Protein AF-A0A9J9H7X0-F1 (afdb_monomer)

Sequence (139 aa):
MIARSILAITALIAVAPLAAQSSPAQTDPAHQAADAREVPETRALNDKVGSAIAQTQTNNAVAQAQNEENQAQYEADKAAYAAALRQHNREVLENDATFIRQREAYAMAMRDWRAQVAMCKRGYQSACKLPTPDPMNYM

pLDDT: mean 85.56, std 18.47, range [39.38, 97.81]

Solvent-accessible surface area (backbone atoms only — not comparable to full-atom values): 8122 Å² total; per-residue (Å²): 142,82,80,87,78,86,82,77,80,76,77,78,75,76,78,72,76,92,78,80,82,77,70,79,81,64,80,50,73,68,48,49,58,46,47,72,55,50,48,61,53,53,49,54,52,51,53,52,51,53,52,50,51,56,50,51,53,53,52,50,54,52,52,50,53,53,51,54,52,51,51,54,50,51,54,51,50,52,53,51,50,55,51,50,52,57,49,52,54,49,55,51,51,55,48,51,54,48,51,51,42,52,52,51,9,42,52,50,21,53,51,53,39,53,51,32,52,53,40,27,74,73,65,38,63,71,43,62,68,52,78,79,57,57,32,79,81,56,99

Mean predicted aligned error: 14.71 Å

Radius of gyration: 44.21 Å; Cα contacts (8 Å, |Δi|>4): 39; chains: 1; bounding box: 80×47×116 Å

Foldseek 3Di:
DDDDDDPDPPPPPPPDPPPPPPDPQDPDPVSVVVCVPVVVVVVVVVVVVVVVVVVVVVVVVVVVVVVVVVVVVVVVVVVVVVVVVVVVVVVVVVVVVVVVQLVVLVVVLVVVQVVLVVVVVVVPVVSVPDDRRDSVVRD

Structure (mmCIF, N/CA/C/O backbone):
data_AF-A0A9J9H7X0-F1
#
_entry.id   AF-A0A9J9H7X0-F1
#
loop_
_atom_site.group_PDB
_atom_site.id
_atom_site.type_symbol
_atom_site.label_atom_id
_atom_site.label_alt_id
_atom_site.label_comp_id
_atom_site.label_asym_id
_atom_site.label_entity_id
_atom_site.label_seq_id
_atom_site.pdbx_PDB_ins_code
_atom_site.Cartn_x
_atom_site.Cartn_y
_atom_site.Cartn_z
_atom_site.occupancy
_atom_site.B_iso_or_equiv
_atom_site.auth_seq_id
_atom_site.auth_comp_id
_atom_site.auth_asym_id
_atom_site.auth_atom_id
_atom_site.pdbx_PDB_model_num
ATOM 1 N N . MET A 1 1 ? -21.400 -34.404 -2.336 1.00 42.84 1 MET A N 1
ATOM 2 C CA . MET A 1 1 ? -22.561 -34.242 -1.436 1.00 42.84 1 MET A CA 1
ATOM 3 C C . MET A 1 1 ? -22.395 -35.212 -0.281 1.00 42.84 1 MET A C 1
ATOM 5 O O . MET A 1 1 ? -22.673 -36.389 -0.450 1.00 42.84 1 MET A O 1
ATOM 9 N N . ILE A 1 2 ? -21.866 -34.744 0.848 1.00 44.66 2 ILE A N 1
ATOM 10 C CA . ILE A 1 2 ? -21.832 -35.505 2.101 1.00 44.66 2 ILE A CA 1
ATOM 11 C C . ILE A 1 2 ? -22.486 -34.613 3.147 1.00 44.66 2 ILE A C 1
ATOM 13 O O . ILE A 1 2 ? -22.158 -33.438 3.288 1.00 44.66 2 ILE A O 1
ATOM 17 N N . ALA A 1 3 ? -23.517 -35.182 3.748 1.00 39.38 3 ALA A N 1
ATOM 18 C CA . ALA A 1 3 ? -24.465 -34.553 4.633 1.00 39.38 3 ALA A CA 1
ATOM 19 C C . ALA A 1 3 ? -23.901 -34.407 6.053 1.00 39.38 3 ALA A C 1
ATOM 21 O O . ALA A 1 3 ? -23.153 -35.269 6.495 1.00 39.38 3 ALA A O 1
ATOM 22 N N . ARG A 1 4 ? -24.384 -33.360 6.741 1.00 44.59 4 ARG A N 1
ATOM 23 C CA . ARG A 1 4 ? -24.815 -33.327 8.155 1.00 44.59 4 ARG A CA 1
ATOM 24 C C . ARG A 1 4 ? -23.776 -33.840 9.171 1.00 44.59 4 ARG A C 1
ATOM 26 O O . ARG A 1 4 ? -23.452 -35.015 9.229 1.00 44.59 4 ARG A O 1
ATOM 33 N N . SER A 1 5 ? -23.365 -33.037 10.144 1.00 42.25 5 SER A N 1
ATOM 34 C CA . SER A 1 5 ? -24.238 -32.792 11.296 1.00 42.25 5 SER A CA 1
ATOM 35 C C . SER A 1 5 ? -23.725 -31.618 12.126 1.00 42.25 5 SER A C 1
ATOM 37 O O . SER A 1 5 ? -22.585 -31.608 12.580 1.00 42.25 5 SER A O 1
ATOM 39 N N . ILE A 1 6 ? -24.608 -30.645 12.328 1.00 47.91 6 ILE A N 1
ATOM 40 C CA . ILE A 1 6 ? -24.479 -29.571 13.308 1.00 47.91 6 ILE A CA 1
ATOM 41 C C . ILE A 1 6 ? -24.701 -30.213 14.681 1.00 47.91 6 ILE A C 1
ATOM 43 O O . ILE A 1 6 ? -25.817 -30.625 14.993 1.00 47.91 6 ILE A O 1
ATOM 47 N N . LEU A 1 7 ? -23.649 -30.331 15.489 1.00 41.00 7 LEU A N 1
ATOM 48 C CA . LEU A 1 7 ? -23.779 -30.625 16.915 1.00 41.00 7 LEU A CA 1
ATOM 49 C C . LEU A 1 7 ? -24.120 -29.315 17.629 1.00 41.00 7 LEU A C 1
ATOM 51 O O . LEU A 1 7 ? -23.248 -28.561 18.053 1.00 41.00 7 LEU A O 1
ATOM 55 N N . ALA A 1 8 ? -25.418 -29.037 17.713 1.00 42.91 8 ALA A N 1
ATOM 56 C CA . ALA A 1 8 ? -25.959 -28.050 18.629 1.00 42.91 8 ALA A CA 1
ATOM 57 C C . ALA A 1 8 ? -25.811 -28.598 20.054 1.00 42.91 8 ALA A C 1
ATOM 59 O O . ALA A 1 8 ? -26.567 -29.469 20.479 1.00 42.91 8 ALA A O 1
ATOM 60 N N . ILE A 1 9 ? -24.814 -28.108 20.791 1.00 48.94 9 ILE A N 1
ATOM 61 C CA . ILE A 1 9 ? -24.734 -28.314 22.237 1.00 48.94 9 ILE A CA 1
ATOM 62 C C . ILE A 1 9 ? -25.730 -27.336 22.862 1.00 48.94 9 ILE A C 1
ATOM 64 O O . ILE A 1 9 ? -25.395 -26.211 23.224 1.00 48.94 9 ILE A O 1
ATOM 68 N N . THR A 1 10 ? -26.993 -27.751 22.945 1.00 45.12 10 THR A N 1
ATOM 69 C CA . THR A 1 10 ? -27.975 -27.144 23.844 1.00 45.12 10 THR A CA 1
ATOM 70 C C . THR A 1 10 ? -27.541 -27.443 25.273 1.00 45.12 10 THR A C 1
ATOM 72 O O . THR A 1 10 ? -27.880 -28.485 25.834 1.00 45.12 10 THR A O 1
ATOM 75 N N . ALA A 1 11 ? -26.755 -26.540 25.856 1.00 48.06 11 ALA A N 1
ATOM 76 C CA . ALA A 1 11 ? -26.571 -26.491 27.294 1.00 48.06 11 ALA A CA 1
ATOM 77 C C . ALA A 1 11 ? -27.927 -26.139 27.920 1.00 48.06 11 ALA A C 1
ATOM 79 O O . ALA A 1 11 ? -28.336 -24.980 27.959 1.00 48.06 11 ALA A O 1
ATOM 80 N N . LEU A 1 12 ? -28.647 -27.172 28.364 1.00 42.62 12 LEU A N 1
ATOM 81 C CA . LEU A 1 12 ? -29.724 -27.055 29.336 1.00 42.62 12 LEU A CA 1
ATOM 82 C C . LEU A 1 12 ? -29.125 -26.440 30.603 1.00 42.62 12 LEU A C 1
ATOM 84 O O . LEU A 1 12 ? -28.613 -27.142 31.472 1.00 42.62 12 LEU A O 1
ATOM 88 N N . ILE A 1 13 ? -29.167 -25.114 30.698 1.00 47.47 13 ILE A N 1
ATOM 89 C CA . ILE A 1 13 ? -29.059 -24.441 31.984 1.00 47.47 13 ILE A CA 1
ATOM 90 C C . ILE A 1 13 ? -30.341 -24.818 32.713 1.00 47.47 13 ILE A C 1
ATOM 92 O O . ILE A 1 13 ? -31.421 -24.307 32.418 1.00 47.47 13 ILE A O 1
ATOM 96 N N . ALA A 1 14 ? -30.222 -25.801 33.601 1.00 44.09 14 ALA A N 1
ATOM 97 C CA . ALA A 1 14 ? -31.251 -26.135 34.559 1.00 44.09 14 ALA A CA 1
ATOM 98 C C . ALA A 1 14 ? -31.618 -24.848 35.305 1.00 44.09 14 ALA A C 1
ATOM 100 O O . ALA A 1 14 ? -30.834 -24.325 36.097 1.00 44.09 14 ALA A O 1
ATOM 101 N N . VAL A 1 15 ? -32.803 -24.319 35.012 1.00 51.00 15 VAL A N 1
ATOM 102 C CA . VAL A 1 15 ? -33.447 -23.303 35.834 1.00 51.00 15 VAL A CA 1
ATOM 103 C C . VAL A 1 15 ? -33.744 -23.997 37.157 1.00 51.00 15 VAL A C 1
ATOM 105 O O . VAL A 1 15 ? -34.729 -24.724 37.281 1.00 51.00 15 VAL A O 1
ATOM 108 N N . ALA A 1 16 ? -32.835 -23.863 38.121 1.00 48.78 16 ALA A N 1
ATOM 109 C CA . ALA A 1 16 ? -33.100 -24.296 39.479 1.00 48.78 16 ALA A CA 1
ATOM 110 C C . ALA A 1 16 ? -34.363 -23.557 39.953 1.00 48.78 16 ALA A C 1
ATOM 112 O O . ALA A 1 16 ? -34.450 -22.336 39.781 1.00 48.78 16 ALA A O 1
ATOM 113 N N . PRO A 1 17 ? -35.367 -24.267 40.493 1.00 45.03 17 PRO A N 1
ATOM 114 C CA . PRO A 1 17 ? -36.590 -23.627 40.925 1.00 45.03 17 PRO A CA 1
ATOM 115 C C . PRO A 1 17 ? -36.245 -22.666 42.061 1.00 45.03 17 PRO A C 1
ATOM 117 O O . PRO A 1 17 ? -35.693 -23.059 43.088 1.00 45.03 17 PRO A O 1
ATOM 120 N N . LEU A 1 18 ? -36.613 -21.402 41.870 1.00 47.78 18 LEU A N 1
ATOM 121 C CA . LEU A 1 18 ? -36.582 -20.308 42.844 1.00 47.78 18 LEU A CA 1
ATOM 122 C C . LEU A 1 18 ? -37.569 -20.544 44.018 1.00 47.78 18 LEU A C 1
ATOM 124 O O . LEU A 1 18 ? -38.173 -19.613 44.534 1.00 47.78 18 LEU A O 1
ATOM 128 N N . ALA A 1 19 ? -37.789 -21.798 44.420 1.00 45.72 19 ALA A N 1
ATOM 129 C CA . ALA A 1 19 ? -38.858 -22.228 45.321 1.00 45.72 19 ALA A CA 1
ATOM 130 C C . ALA A 1 19 ? -38.354 -22.638 46.718 1.00 45.72 19 ALA A C 1
ATOM 132 O O . ALA A 1 19 ? -39.021 -23.404 47.404 1.00 45.72 19 ALA A O 1
ATOM 133 N N . ALA A 1 20 ? -37.188 -22.146 47.153 1.00 42.41 20 ALA A N 1
ATOM 134 C CA . ALA A 1 20 ? -36.600 -22.504 48.452 1.00 42.41 20 ALA A CA 1
ATOM 135 C C . ALA A 1 20 ? -36.437 -21.333 49.443 1.00 42.41 20 ALA A C 1
ATOM 137 O O . ALA A 1 20 ? -35.876 -21.532 50.513 1.00 42.41 20 ALA A O 1
ATOM 138 N N . GLN A 1 21 ? -36.930 -20.127 49.138 1.00 48.00 21 GLN A N 1
ATOM 139 C CA . GLN A 1 21 ? -36.843 -18.968 50.051 1.00 48.00 21 GLN A CA 1
ATOM 140 C C . GLN A 1 21 ? -38.213 -18.451 50.514 1.00 48.00 21 GLN A C 1
ATOM 142 O O . GLN A 1 21 ? -38.401 -17.259 50.716 1.00 48.00 21 GLN A O 1
ATOM 147 N N . SER A 1 22 ? -39.194 -19.339 50.676 1.00 46.56 22 SER A N 1
ATOM 148 C CA . SER A 1 22 ? -40.460 -18.998 51.344 1.00 46.56 22 SER A CA 1
ATOM 149 C C . SER A 1 22 ? -40.622 -19.807 52.627 1.00 46.56 22 SER A C 1
ATOM 151 O O . SER A 1 22 ? -41.596 -20.526 52.824 1.00 46.56 22 SER A O 1
ATOM 153 N N . SER A 1 23 ? -39.640 -19.697 53.523 1.00 58.88 23 SER A N 1
ATOM 154 C CA . SER A 1 23 ? -39.906 -19.990 54.931 1.00 58.88 23 SER A CA 1
ATOM 155 C C . SER A 1 23 ? -40.925 -18.961 55.439 1.00 58.88 23 SER A C 1
ATOM 157 O O . SER A 1 23 ? -40.813 -17.786 55.076 1.00 58.88 23 SER A O 1
ATOM 159 N N . PRO A 1 24 ? -41.936 -19.355 56.234 1.00 62.59 24 PRO A N 1
ATOM 160 C CA . PRO A 1 24 ? -42.833 -18.386 56.851 1.00 62.59 24 PRO A CA 1
ATOM 161 C C . PRO A 1 24 ? -41.990 -17.393 57.658 1.00 62.59 24 PRO A C 1
ATOM 163 O O . PRO A 1 24 ? -41.129 -17.814 58.429 1.00 62.59 24 PRO A O 1
ATOM 166 N N . ALA A 1 25 ? -42.206 -16.093 57.438 1.00 65.69 25 ALA A N 1
ATOM 167 C CA . ALA A 1 25 ? -41.471 -15.045 58.136 1.00 65.69 25 ALA A CA 1
ATOM 168 C C . ALA A 1 25 ? -41.569 -15.286 59.650 1.00 65.69 25 ALA A C 1
ATOM 170 O O . ALA A 1 25 ? -42.671 -15.329 60.202 1.00 65.69 25 ALA A O 1
ATOM 171 N N . GLN A 1 26 ? -40.431 -15.496 60.310 1.00 70.56 26 GLN A N 1
ATOM 172 C CA . GLN A 1 26 ? -40.386 -15.641 61.760 1.00 70.56 26 GLN A CA 1
ATOM 173 C C . GLN A 1 26 ? -40.696 -14.283 62.385 1.00 70.56 26 GLN A C 1
ATOM 175 O O . GLN A 1 26 ? -39.968 -13.314 62.209 1.00 70.56 26 GLN A O 1
ATOM 180 N N . THR A 1 27 ? -41.828 -14.198 63.082 1.00 76.50 27 THR A N 1
ATOM 181 C CA . THR A 1 27 ? -42.335 -12.937 63.639 1.00 76.50 27 THR A CA 1
ATOM 182 C C . THR A 1 27 ? -41.943 -12.724 65.096 1.00 76.50 27 THR A C 1
ATOM 184 O O . THR A 1 27 ? -42.531 -11.867 65.756 1.00 76.50 27 THR A O 1
ATOM 187 N N . ASP A 1 28 ? -41.019 -13.515 65.646 1.00 87.31 28 ASP A N 1
ATOM 188 C CA . ASP A 1 28 ? -40.542 -13.258 66.999 1.00 87.31 28 ASP A CA 1
ATOM 189 C C . ASP A 1 28 ? -39.708 -11.961 67.050 1.00 87.31 28 ASP A C 1
ATOM 191 O O . ASP A 1 2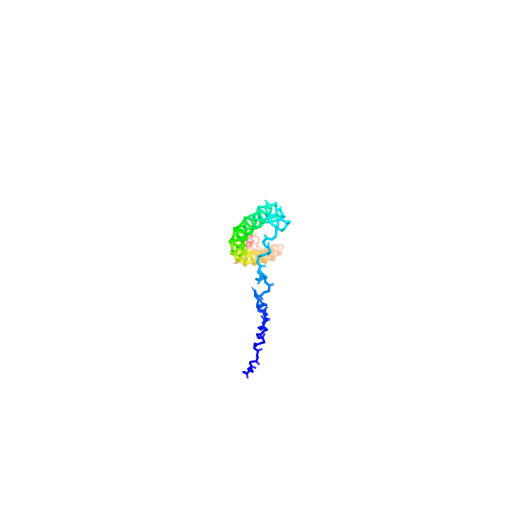8 ? -39.142 -11.531 66.038 1.00 87.31 28 ASP A O 1
ATOM 195 N N . PRO A 1 29 ? -39.626 -11.309 68.224 1.00 84.94 29 PRO A N 1
ATOM 196 C CA . PRO A 1 29 ? -38.988 -10.002 68.350 1.00 84.94 29 PRO A CA 1
ATOM 197 C C . PRO A 1 29 ? -37.514 -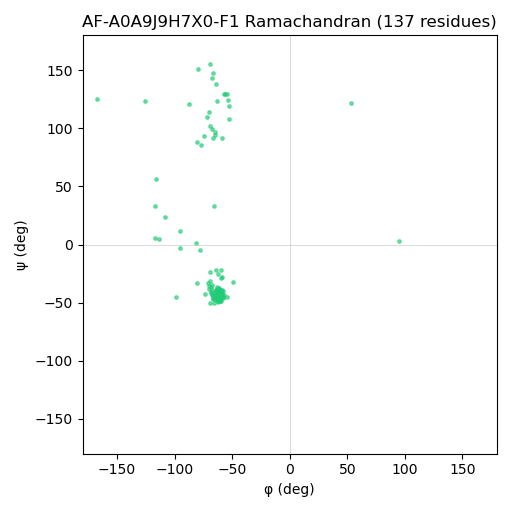9.976 67.929 1.00 84.94 29 PRO A C 1
ATOM 199 O O . PRO A 1 29 ? -37.025 -8.927 67.515 1.00 84.94 29 PRO A O 1
ATOM 202 N N . ALA A 1 30 ? -36.799 -11.103 68.034 1.00 85.25 30 ALA A N 1
ATOM 203 C CA . ALA A 1 30 ? -35.396 -11.171 67.645 1.00 85.25 30 ALA A CA 1
ATOM 204 C C . ALA A 1 30 ? -35.241 -11.159 66.117 1.00 85.25 30 ALA A C 1
ATOM 206 O O . ALA A 1 30 ? -34.409 -10.410 65.606 1.00 85.25 30 ALA A O 1
ATOM 207 N N . HIS A 1 31 ? -36.082 -11.900 65.390 1.00 86.38 31 HIS A N 1
ATOM 208 C CA . HIS A 1 31 ? -36.080 -11.900 63.922 1.00 86.38 31 HIS A CA 1
ATOM 209 C C . HIS A 1 31 ? -36.560 -10.566 63.347 1.00 86.38 31 HIS A C 1
ATOM 211 O O . HIS A 1 31 ? -35.916 -10.027 62.456 1.00 86.38 31 HIS A O 1
ATOM 217 N N . GLN A 1 32 ? -37.599 -9.948 63.921 1.00 85.75 32 GLN A N 1
ATOM 218 C CA . GLN A 1 32 ? -38.028 -8.610 63.487 1.00 85.75 32 GLN A CA 1
ATOM 219 C C . GLN A 1 32 ? -36.939 -7.544 63.692 1.00 85.75 32 GLN A C 1
ATOM 221 O O . GLN A 1 32 ? -36.787 -6.642 62.867 1.00 85.75 32 GLN A O 1
ATOM 226 N N . ALA A 1 33 ? -36.169 -7.636 64.783 1.00 85.44 33 ALA A N 1
ATOM 227 C CA . ALA A 1 33 ? -3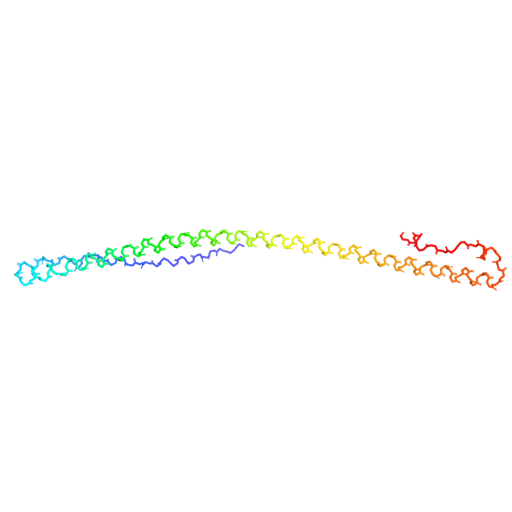5.057 -6.725 65.047 1.00 85.44 33 ALA A CA 1
ATOM 228 C C . ALA A 1 33 ? -33.864 -6.949 64.099 1.00 85.44 33 ALA A C 1
ATOM 230 O O . ALA A 1 33 ? -33.184 -5.980 63.751 1.00 85.44 33 ALA A O 1
ATOM 231 N N . ALA A 1 34 ? -33.620 -8.196 63.683 1.00 86.75 34 ALA A N 1
ATOM 232 C CA . ALA A 1 34 ? -32.629 -8.535 62.665 1.00 86.75 34 ALA A CA 1
ATOM 233 C C . ALA A 1 34 ? -33.072 -8.046 61.275 1.00 86.75 34 ALA A C 1
ATOM 235 O O . ALA A 1 34 ? -32.342 -7.283 60.646 1.00 86.75 34 ALA A O 1
ATOM 236 N N . ASP A 1 35 ? -34.302 -8.350 60.852 1.00 89.00 35 ASP A N 1
ATOM 237 C CA . ASP A 1 35 ? -34.868 -7.916 59.568 1.00 89.00 35 ASP A CA 1
ATOM 238 C C . ASP A 1 35 ? -34.871 -6.388 59.424 1.00 89.00 35 ASP A C 1
ATOM 240 O O . ASP A 1 35 ? -34.536 -5.853 58.365 1.00 89.00 35 ASP A O 1
ATOM 244 N N . ALA A 1 36 ? -35.182 -5.658 60.502 1.00 88.00 36 ALA A N 1
ATOM 245 C CA . ALA A 1 36 ? -35.144 -4.196 60.516 1.00 88.00 36 ALA A CA 1
ATOM 246 C C . ALA A 1 36 ? -33.750 -3.616 60.205 1.00 88.00 36 ALA A C 1
ATOM 248 O O . ALA A 1 36 ? -33.653 -2.460 59.788 1.00 88.00 36 ALA A O 1
ATOM 249 N N . ARG A 1 37 ? -32.679 -4.398 60.400 1.00 90.44 37 ARG A N 1
ATOM 250 C CA . ARG A 1 37 ? -31.296 -4.024 60.069 1.00 90.44 37 ARG A CA 1
ATOM 251 C C . ARG A 1 37 ? -30.837 -4.610 58.735 1.00 90.44 37 ARG A C 1
ATOM 253 O O . ARG A 1 37 ? -30.271 -3.886 57.924 1.00 90.44 37 ARG A O 1
ATOM 260 N N . GLU A 1 38 ? -31.106 -5.887 58.490 1.00 91.69 38 GLU A N 1
ATOM 261 C CA . GLU A 1 38 ? -30.553 -6.633 57.355 1.00 91.69 38 GLU A CA 1
ATOM 262 C C . GLU A 1 38 ? -31.301 -6.379 56.037 1.00 91.69 38 GLU A C 1
ATOM 264 O O . GLU A 1 38 ? -30.682 -6.347 54.969 1.00 91.69 38 GLU A O 1
ATOM 269 N N . VAL A 1 39 ? -32.620 -6.145 56.078 1.00 92.31 39 VAL A N 1
ATOM 270 C CA . VAL A 1 39 ? -33.423 -5.902 54.865 1.00 92.31 39 VAL A CA 1
ATOM 271 C C . VAL A 1 39 ? -33.010 -4.606 54.151 1.00 92.31 39 VAL A C 1
ATOM 273 O O . VAL A 1 39 ? -32.817 -4.650 52.930 1.00 92.31 39 VAL A O 1
ATOM 276 N N . PRO A 1 40 ? -32.829 -3.455 54.837 1.00 94.31 40 PRO A N 1
ATOM 277 C CA . PRO A 1 40 ? -32.320 -2.243 54.197 1.00 94.31 40 PRO A CA 1
ATOM 278 C C . PRO A 1 40 ? -30.930 -2.423 53.574 1.00 94.31 40 PRO A C 1
ATOM 280 O O . PRO A 1 40 ? -30.708 -1.962 52.454 1.00 94.31 40 PRO A O 1
ATOM 283 N N . GLU A 1 41 ? -30.014 -3.117 54.258 1.00 94.06 41 GLU A N 1
ATOM 284 C CA . GLU A 1 41 ? -28.662 -3.378 53.746 1.00 94.06 41 GLU A CA 1
ATOM 285 C C . GLU A 1 41 ? -28.689 -4.280 52.508 1.00 94.06 41 GLU A C 1
ATOM 287 O O . GLU A 1 41 ? -28.071 -3.966 51.488 1.00 94.06 41 GLU A O 1
ATOM 292 N N . THR A 1 42 ? -29.477 -5.355 52.552 1.00 94.56 42 THR A N 1
ATOM 293 C CA . THR A 1 42 ? -29.657 -6.273 51.420 1.00 94.56 42 THR A CA 1
ATOM 294 C C . THR A 1 42 ? -30.277 -5.557 50.223 1.00 94.56 42 THR A C 1
ATOM 296 O O . THR A 1 42 ? -29.844 -5.751 49.086 1.00 94.56 42 THR A O 1
ATOM 299 N N . ARG A 1 43 ? -31.259 -4.677 50.456 1.00 95.31 43 ARG A N 1
ATOM 300 C CA . ARG A 1 43 ? -31.861 -3.859 49.396 1.00 95.31 43 ARG A CA 1
ATOM 301 C C . ARG A 1 43 ? -30.837 -2.916 48.770 1.00 95.31 43 ARG A C 1
ATOM 303 O O . ARG A 1 43 ? -30.715 -2.900 47.551 1.00 95.31 43 ARG A O 1
ATOM 310 N N . ALA A 1 44 ? -30.050 -2.211 49.582 1.00 95.81 44 ALA A N 1
ATOM 311 C CA . ALA A 1 44 ? -29.006 -1.314 49.090 1.00 95.81 44 ALA A CA 1
ATOM 312 C C . ALA A 1 44 ? -27.933 -2.053 48.268 1.00 95.81 44 ALA A C 1
ATOM 314 O O . ALA A 1 44 ? -27.470 -1.546 47.243 1.00 95.81 44 ALA A O 1
ATOM 315 N N . LEU A 1 45 ? -27.551 -3.266 48.682 1.00 96.62 45 LEU A N 1
ATOM 316 C CA . LEU A 1 45 ? -26.634 -4.120 47.924 1.00 96.62 45 LEU A CA 1
ATOM 317 C C . LEU A 1 45 ? -27.239 -4.558 46.585 1.00 96.62 45 LEU A C 1
ATOM 319 O O . LEU A 1 45 ? -26.567 -4.457 45.557 1.00 96.62 45 LEU A O 1
ATOM 323 N N . ASN A 1 46 ? -28.503 -4.986 46.576 1.00 96.88 46 ASN A N 1
ATOM 324 C CA . ASN A 1 46 ? -29.207 -5.373 45.352 1.00 96.88 46 ASN A CA 1
ATOM 325 C C . ASN A 1 46 ? -29.349 -4.198 44.377 1.00 96.88 46 ASN A C 1
ATOM 327 O O . ASN A 1 46 ? -29.093 -4.366 43.185 1.00 96.88 46 ASN A O 1
ATOM 331 N N . ASP A 1 47 ? -29.671 -3.004 44.874 1.00 96.75 47 ASP A N 1
ATOM 332 C CA . ASP A 1 47 ? -29.769 -1.791 44.057 1.00 96.75 47 ASP A CA 1
ATOM 333 C C . ASP A 1 47 ? -28.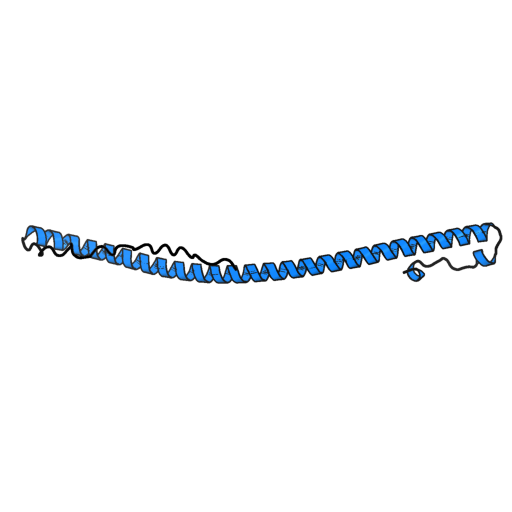406 -1.430 43.442 1.00 96.75 47 ASP A C 1
ATOM 335 O O . ASP A 1 47 ? -28.308 -1.119 42.250 1.00 96.75 47 ASP A O 1
ATOM 339 N N . LYS A 1 48 ? -27.321 -1.551 44.220 1.00 96.75 48 LYS A N 1
ATOM 340 C CA . LYS A 1 48 ? -25.952 -1.330 43.733 1.00 96.75 48 LYS A CA 1
ATOM 341 C C . LYS A 1 48 ? -25.561 -2.332 42.645 1.00 96.75 48 LYS A C 1
ATOM 343 O O . LYS A 1 48 ? -24.984 -1.935 41.633 1.00 96.75 48 LYS A O 1
ATOM 348 N N . VAL A 1 49 ? -25.879 -3.614 42.831 1.00 97.44 49 VAL A N 1
ATOM 349 C CA . VAL A 1 49 ? -25.631 -4.659 41.824 1.00 97.44 49 VAL A CA 1
ATOM 350 C C . VAL A 1 49 ? -26.461 -4.404 40.565 1.00 97.44 49 VAL A C 1
ATOM 352 O O . VAL A 1 49 ? -25.915 -4.454 39.465 1.00 97.44 49 VAL A O 1
ATOM 355 N N . GLY A 1 50 ? -27.743 -4.059 40.706 1.00 97.00 50 GLY A N 1
ATOM 356 C CA . GLY A 1 50 ? -28.615 -3.717 39.581 1.00 97.00 50 GLY A CA 1
ATOM 357 C C . GLY A 1 50 ? -28.074 -2.545 38.760 1.00 97.00 50 GLY A C 1
ATOM 358 O O . GLY A 1 50 ? -27.980 -2.637 37.535 1.00 97.00 50 GLY A O 1
ATOM 359 N N . SER A 1 51 ? -27.623 -1.480 39.430 1.00 95.62 51 SER A N 1
ATOM 360 C CA . SER A 1 51 ? -26.984 -0.335 38.772 1.00 95.62 51 SER A CA 1
ATOM 361 C C . SER A 1 51 ? -25.687 -0.722 38.056 1.00 95.62 51 SER A C 1
ATOM 363 O O . SER A 1 51 ? -25.443 -0.256 36.944 1.00 95.62 51 SER A O 1
ATOM 365 N N . ALA A 1 52 ? -24.855 -1.572 38.665 1.00 96.00 52 ALA A N 1
ATOM 366 C CA . ALA A 1 52 ? -23.615 -2.033 38.046 1.00 96.00 52 ALA A CA 1
ATOM 367 C C . ALA A 1 52 ? -23.888 -2.863 36.7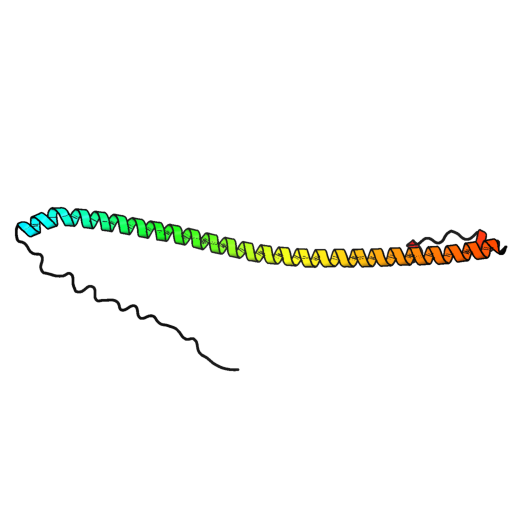82 1.00 96.00 52 ALA A C 1
ATOM 369 O O . ALA A 1 52 ? -23.253 -2.633 35.755 1.00 96.00 52 ALA A O 1
ATOM 370 N N . ILE A 1 53 ? -24.875 -3.765 36.822 1.00 97.19 53 ILE A N 1
ATOM 371 C CA . ILE A 1 53 ? -25.286 -4.566 35.659 1.00 97.19 53 ILE A CA 1
ATOM 372 C C . ILE A 1 53 ? -25.768 -3.658 34.523 1.00 97.19 53 ILE A C 1
ATOM 374 O O . ILE A 1 53 ? -25.318 -3.821 33.389 1.00 97.19 53 ILE A O 1
ATOM 378 N N . ALA A 1 54 ? -26.633 -2.682 34.813 1.00 96.38 54 ALA A N 1
ATOM 379 C CA . ALA A 1 54 ? -27.137 -1.745 33.807 1.00 96.38 54 ALA A CA 1
ATOM 380 C C . ALA A 1 54 ? -26.004 -0.927 33.156 1.00 96.38 54 ALA A C 1
ATOM 382 O O . ALA A 1 54 ? -25.978 -0.728 31.936 1.00 96.38 54 ALA A O 1
ATOM 383 N N . GLN A 1 55 ? -25.021 -0.507 33.956 1.00 95.94 55 GLN A N 1
ATOM 384 C CA . GLN A 1 55 ? -23.854 0.207 33.449 1.00 95.94 55 GLN A CA 1
ATOM 385 C C . GLN A 1 55 ? -22.960 -0.690 32.584 1.00 95.94 55 GLN A C 1
ATOM 387 O O . GLN A 1 55 ? -22.541 -0.282 31.502 1.00 95.94 55 GLN A O 1
ATOM 392 N N . THR A 1 56 ? -22.711 -1.933 33.001 1.00 96.94 56 THR A N 1
ATOM 393 C CA . THR A 1 56 ? -21.959 -2.906 32.196 1.00 96.94 56 THR A CA 1
ATOM 394 C C . THR A 1 56 ? -22.662 -3.217 30.877 1.00 96.94 56 THR A C 1
ATOM 396 O O . THR A 1 56 ? -22.002 -3.266 29.842 1.00 96.94 56 THR A O 1
ATOM 399 N N . GLN A 1 57 ? -23.987 -3.382 30.876 1.00 96.50 57 GLN A N 1
ATOM 400 C CA . GLN A 1 57 ? -24.758 -3.608 29.649 1.00 96.50 57 GLN A CA 1
ATOM 401 C C . GLN A 1 57 ? -24.614 -2.440 28.669 1.00 96.50 57 GLN A C 1
ATOM 403 O O . GLN A 1 57 ? -24.350 -2.663 27.489 1.00 96.50 57 GLN A O 1
ATOM 408 N N . THR A 1 58 ? -24.705 -1.206 29.170 1.00 95.75 58 THR A N 1
ATOM 409 C CA . THR A 1 58 ? -24.496 0.002 28.358 1.00 95.75 58 THR A CA 1
ATOM 410 C C . THR A 1 58 ? -23.090 0.037 27.759 1.00 95.75 58 THR A C 1
ATOM 412 O O . THR A 1 58 ? -22.933 0.220 26.554 1.00 95.75 58 THR A O 1
ATOM 415 N N . ASN A 1 59 ? -22.060 -0.200 28.575 1.00 94.88 59 ASN A N 1
ATOM 416 C CA . ASN A 1 59 ? -20.671 -0.183 28.113 1.00 94.88 59 ASN A CA 1
ATOM 417 C C . ASN A 1 59 ? -20.397 -1.275 27.069 1.00 94.88 59 ASN A C 1
ATOM 419 O O . ASN A 1 59 ? -19.707 -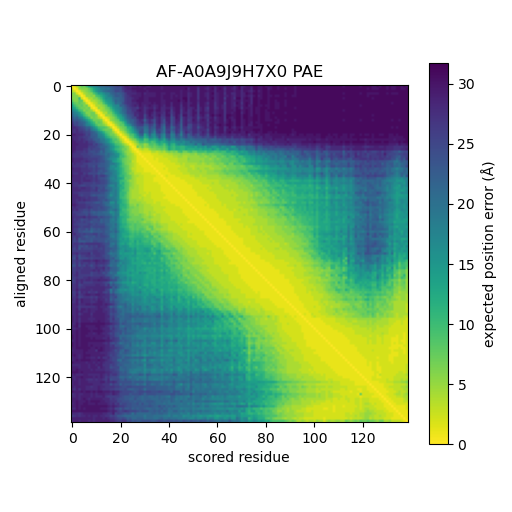1.025 26.083 1.00 94.88 59 ASN A O 1
ATOM 423 N N . ASN A 1 60 ? -20.965 -2.469 27.257 1.00 95.75 60 ASN A N 1
ATOM 424 C CA . ASN A 1 60 ? -20.823 -3.570 26.309 1.00 95.75 60 ASN A CA 1
ATOM 425 C C . ASN A 1 60 ? -21.482 -3.251 24.963 1.00 95.75 60 ASN A C 1
ATOM 427 O O . ASN A 1 60 ? -20.894 -3.548 23.929 1.00 95.75 60 ASN A O 1
ATOM 431 N N . ALA A 1 61 ? -22.660 -2.621 24.962 1.00 94.50 61 ALA A N 1
ATOM 432 C CA . ALA A 1 61 ? -23.330 -2.214 23.728 1.00 94.50 61 ALA A CA 1
ATOM 433 C C . ALA A 1 61 ? -22.498 -1.186 22.940 1.00 94.50 61 ALA A C 1
ATOM 435 O O . ALA A 1 61 ? -22.342 -1.312 21.727 1.00 94.50 61 ALA A O 1
ATOM 436 N N . VAL A 1 62 ? -21.898 -0.210 23.633 1.00 94.38 62 VAL A N 1
ATOM 437 C CA . VAL A 1 62 ? -20.992 0.770 23.008 1.00 94.38 62 VAL A CA 1
ATOM 438 C C . VAL A 1 62 ? -19.751 0.085 22.433 1.00 94.38 62 VAL A C 1
ATOM 440 O O . VAL A 1 62 ? -19.382 0.347 21.290 1.00 94.38 62 VAL A O 1
ATOM 443 N N . ALA A 1 63 ? -19.128 -0.818 23.192 1.00 93.38 63 ALA A N 1
ATOM 444 C CA . ALA A 1 63 ? -17.949 -1.550 22.735 1.00 93.38 63 ALA A CA 1
ATOM 445 C C . ALA A 1 63 ? -18.250 -2.437 21.514 1.00 93.38 63 ALA A C 1
ATOM 447 O O . ALA A 1 63 ? -17.431 -2.521 20.602 1.00 93.38 63 ALA A O 1
ATOM 448 N N . GLN A 1 64 ? -19.425 -3.071 21.471 1.00 94.75 64 GLN A N 1
ATOM 449 C CA . GLN A 1 64 ? -19.864 -3.867 20.322 1.00 94.75 64 GLN A CA 1
ATOM 450 C C . GLN A 1 64 ? -20.032 -3.004 19.070 1.00 94.75 64 GLN A C 1
ATOM 452 O O . GLN A 1 64 ? -19.460 -3.343 18.037 1.00 94.75 64 GLN A O 1
ATOM 457 N N . ALA A 1 65 ? -20.716 -1.862 19.178 1.00 92.06 65 ALA A N 1
ATOM 458 C CA . ALA A 1 65 ? -20.895 -0.944 18.053 1.00 92.06 65 ALA A CA 1
ATOM 459 C C . ALA A 1 65 ? -19.551 -0.427 17.505 1.00 92.06 65 ALA A C 1
ATOM 461 O O . ALA A 1 65 ? -19.330 -0.419 16.297 1.00 92.06 65 ALA A O 1
ATOM 462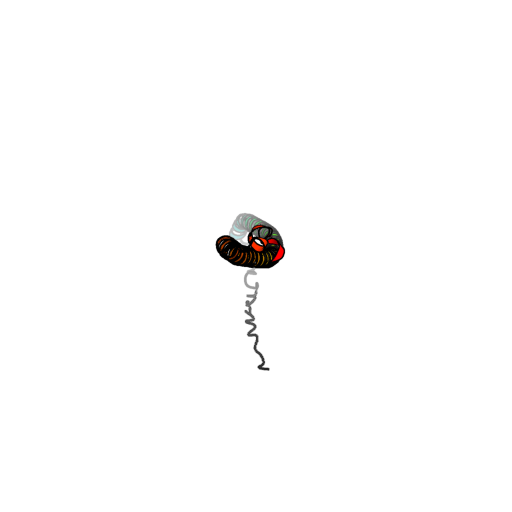 N N . GLN A 1 66 ? -18.616 -0.064 18.391 1.00 92.88 66 GLN A N 1
ATOM 463 C CA . GLN A 1 66 ? -17.267 0.347 17.984 1.00 92.88 66 GLN A CA 1
ATOM 464 C C . GLN A 1 66 ? -16.494 -0.787 17.306 1.00 92.88 66 GLN A C 1
ATOM 466 O O . GLN A 1 66 ? -15.763 -0.555 16.347 1.00 92.88 66 GLN A O 1
ATOM 471 N N . ASN A 1 67 ? -16.636 -2.019 17.794 1.00 93.88 67 ASN A N 1
ATOM 472 C CA . ASN A 1 67 ? -15.959 -3.164 17.200 1.00 93.88 67 ASN A CA 1
ATOM 473 C C . ASN A 1 67 ? -16.496 -3.481 15.796 1.00 93.88 67 ASN A C 1
ATOM 475 O O . ASN A 1 67 ? -15.710 -3.777 14.900 1.00 93.88 67 ASN A O 1
ATOM 479 N N . GLU A 1 68 ? -17.809 -3.375 15.587 1.00 92.62 68 GLU A N 1
ATOM 480 C CA . GLU A 1 68 ? -18.431 -3.537 14.268 1.00 92.62 68 GLU A CA 1
ATOM 481 C C . GLU A 1 68 ? -17.937 -2.477 13.276 1.00 92.62 68 GLU A C 1
ATOM 483 O O . GLU A 1 68 ? -17.565 -2.811 12.148 1.00 92.62 68 GLU A O 1
ATOM 488 N N . GLU A 1 69 ? -17.858 -1.214 13.706 1.00 93.50 69 GLU A N 1
ATOM 489 C CA . GLU A 1 69 ? -17.320 -0.127 12.887 1.00 93.50 69 GLU A CA 1
ATOM 490 C C . GLU A 1 69 ? -15.845 -0.361 12.534 1.00 93.50 69 GLU A C 1
ATOM 492 O O . GLU A 1 69 ? -15.469 -0.310 11.361 1.00 93.50 69 GLU A O 1
ATOM 497 N N . ASN A 1 70 ? -15.019 -0.697 13.528 1.00 94.12 70 ASN A N 1
ATOM 498 C CA . ASN A 1 70 ? -13.604 -1.001 13.322 1.00 94.12 70 ASN A CA 1
ATOM 499 C C . ASN A 1 70 ? -13.412 -2.174 12.354 1.00 94.12 70 ASN A C 1
ATOM 501 O O . ASN A 1 70 ? -12.509 -2.152 11.519 1.00 94.12 70 ASN A O 1
ATOM 505 N N . GLN A 1 71 ? -14.265 -3.196 12.436 1.00 93.44 71 GLN A N 1
ATOM 506 C CA . GLN A 1 71 ? -14.188 -4.353 11.554 1.00 93.44 71 GLN A CA 1
ATOM 507 C C . GLN A 1 71 ? -14.586 -4.005 10.113 1.00 93.44 71 GLN A C 1
ATOM 509 O O . GLN A 1 71 ? -13.940 -4.471 9.173 1.00 93.44 71 GLN A O 1
ATOM 514 N N . ALA A 1 72 ? -15.587 -3.142 9.924 1.00 93.38 72 ALA A N 1
ATOM 515 C CA . ALA A 1 72 ? -15.955 -2.635 8.605 1.00 93.38 72 ALA A CA 1
ATOM 516 C C . ALA A 1 72 ? -14.839 -1.774 7.985 1.00 93.38 72 ALA A C 1
ATOM 518 O O . ALA A 1 72 ? -14.499 -1.964 6.814 1.00 93.38 72 ALA A O 1
ATOM 519 N N . GLN A 1 73 ? -14.234 -0.877 8.772 1.00 95.69 73 GLN A N 1
ATOM 520 C CA . GLN A 1 73 ? -13.092 -0.066 8.334 1.00 95.69 73 GLN A CA 1
ATOM 521 C C . GLN A 1 73 ? -11.894 -0.948 7.962 1.00 95.69 73 GLN A C 1
ATOM 523 O O . GLN A 1 73 ? -11.320 -0.786 6.889 1.00 95.69 73 GLN A O 1
ATOM 528 N N . TYR A 1 74 ? -11.579 -1.954 8.780 1.00 94.88 74 TYR A N 1
ATOM 529 C CA . TYR A 1 74 ? -10.481 -2.883 8.515 1.00 94.88 74 TYR A CA 1
ATOM 530 C C . TYR A 1 74 ? -10.635 -3.640 7.185 1.00 94.88 74 TYR A C 1
ATOM 532 O O . TYR A 1 74 ? -9.673 -3.786 6.427 1.00 94.88 74 TYR A O 1
ATOM 540 N N . GLU A 1 75 ? -11.841 -4.114 6.863 1.00 95.38 75 GLU A N 1
ATOM 541 C CA . GLU A 1 75 ? -12.095 -4.776 5.579 1.00 95.38 75 GLU A CA 1
ATOM 542 C C . GLU A 1 75 ? -12.013 -3.800 4.393 1.00 95.38 75 GLU A C 1
ATOM 544 O O . GLU A 1 75 ? -11.480 -4.160 3.336 1.00 95.38 75 GLU A O 1
ATOM 549 N N . ALA A 1 76 ? -12.465 -2.554 4.568 1.00 96.69 76 ALA A N 1
ATOM 550 C CA . ALA A 1 76 ? -12.316 -1.505 3.560 1.00 96.69 76 ALA A CA 1
ATOM 551 C C . ALA A 1 76 ? -10.835 -1.174 3.298 1.00 96.69 76 ALA A C 1
ATOM 553 O O . ALA A 1 76 ? -10.407 -1.129 2.140 1.00 96.69 76 ALA A O 1
ATOM 554 N N . ASP A 1 77 ? -10.033 -1.040 4.354 1.00 97.38 77 ASP A N 1
ATOM 555 C CA . ASP A 1 77 ? -8.598 -0.768 4.267 1.00 97.38 77 ASP A CA 1
ATOM 556 C C . ASP A 1 77 ? -7.847 -1.908 3.580 1.00 97.38 77 ASP A C 1
ATOM 558 O O . ASP A 1 77 ? -7.009 -1.673 2.706 1.00 97.38 77 ASP A O 1
ATOM 562 N N . LYS A 1 78 ? -8.186 -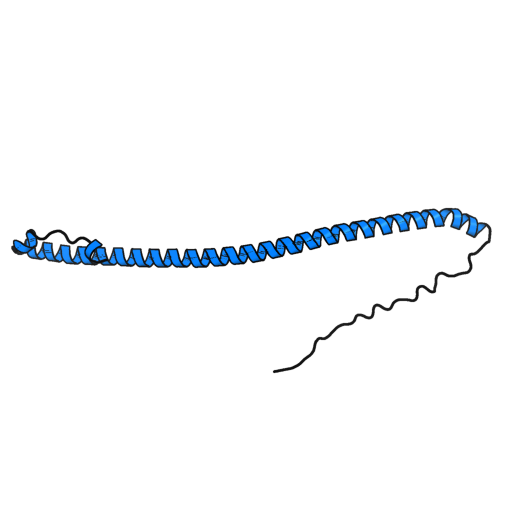3.165 3.891 1.00 97.25 78 LYS A N 1
ATOM 563 C CA . LYS A 1 78 ? -7.639 -4.331 3.182 1.00 97.25 78 LYS A CA 1
ATOM 564 C C . LYS A 1 78 ? -7.949 -4.291 1.689 1.00 97.25 78 LYS A C 1
ATOM 566 O O . LYS A 1 78 ? -7.073 -4.593 0.873 1.00 97.25 78 LYS A O 1
ATOM 571 N N . ALA A 1 79 ? -9.179 -3.942 1.315 1.00 97.38 79 ALA A N 1
ATOM 572 C CA . ALA A 1 79 ? -9.577 -3.851 -0.086 1.00 97.38 79 ALA A CA 1
ATOM 573 C C . ALA A 1 79 ? -8.827 -2.722 -0.813 1.00 97.38 79 ALA A C 1
ATOM 575 O O . ALA A 1 79 ? -8.321 -2.938 -1.921 1.00 97.38 79 ALA A O 1
ATOM 576 N N . ALA A 1 80 ? -8.698 -1.557 -0.170 1.00 97.69 80 ALA A N 1
ATOM 577 C CA . ALA A 1 80 ? -7.937 -0.421 -0.678 1.00 97.69 80 ALA A CA 1
ATOM 578 C C . ALA A 1 80 ? -6.451 -0.772 -0.852 1.00 97.69 80 ALA A C 1
ATOM 580 O O . ALA A 1 80 ? -5.885 -0.563 -1.927 1.00 97.69 80 ALA A O 1
ATOM 581 N N . TYR A 1 81 ? -5.843 -1.403 0.153 1.00 96.56 81 TYR A N 1
ATOM 582 C CA . TYR A 1 81 ? -4.460 -1.870 0.101 1.00 96.56 81 TYR A CA 1
ATOM 583 C C . TYR A 1 81 ? -4.238 -2.876 -1.034 1.00 96.56 81 TYR A C 1
ATOM 585 O O . TYR A 1 81 ? -3.304 -2.738 -1.824 1.00 96.56 81 TYR A O 1
ATOM 593 N N . ALA A 1 82 ? -5.127 -3.861 -1.184 1.00 97.12 82 ALA A N 1
ATOM 594 C CA . ALA A 1 82 ? -5.030 -4.839 -2.262 1.00 97.12 82 ALA A CA 1
ATOM 595 C C . ALA A 1 82 ? -5.155 -4.188 -3.653 1.00 97.12 82 ALA A C 1
ATOM 597 O O . ALA A 1 82 ? -4.491 -4.619 -4.600 1.00 97.12 82 ALA A O 1
ATOM 598 N N . ALA A 1 83 ? -5.998 -3.161 -3.802 1.00 97.62 83 ALA A N 1
ATOM 599 C CA . ALA A 1 83 ? -6.112 -2.399 -5.042 1.00 97.62 83 ALA A CA 1
ATOM 600 C C . ALA A 1 83 ? -4.834 -1.601 -5.343 1.00 97.62 83 ALA A C 1
ATOM 602 O O . ALA A 1 83 ? -4.322 -1.693 -6.463 1.00 97.62 83 ALA A O 1
ATOM 603 N N . ALA A 1 84 ? -4.289 -0.907 -4.340 1.00 96.88 84 ALA A N 1
ATOM 604 C CA . ALA A 1 84 ? -3.040 -0.161 -4.449 1.00 96.88 84 ALA A CA 1
ATOM 605 C C . ALA A 1 84 ? -1.864 -1.075 -4.823 1.00 96.88 84 ALA A C 1
ATOM 607 O O . ALA A 1 84 ? -1.106 -0.757 -5.734 1.00 96.88 84 ALA A O 1
ATOM 608 N N . LEU A 1 85 ? -1.762 -2.260 -4.213 1.00 96.38 85 LEU A N 1
ATOM 609 C CA . LEU A 1 85 ? -0.714 -3.229 -4.534 1.00 96.38 85 LEU A CA 1
ATOM 610 C C . LEU A 1 85 ? -0.809 -3.725 -5.984 1.00 96.38 85 LEU A C 1
ATOM 612 O O . LEU A 1 85 ? 0.196 -3.806 -6.688 1.00 96.38 85 LEU A O 1
ATOM 616 N N . ARG A 1 86 ? -2.023 -4.023 -6.469 1.00 96.12 86 ARG A N 1
ATOM 617 C CA . ARG A 1 86 ? -2.223 -4.405 -7.878 1.00 96.12 86 ARG A CA 1
ATOM 618 C C . ARG A 1 86 ? -1.838 -3.280 -8.833 1.00 96.12 86 ARG A C 1
ATOM 620 O O . ARG A 1 86 ? -1.315 -3.571 -9.903 1.00 96.12 86 ARG A O 1
ATOM 627 N N . GLN A 1 87 ? -2.146 -2.032 -8.488 1.00 95.75 87 GLN A N 1
ATOM 628 C CA . GLN A 1 87 ? -1.763 -0.876 -9.294 1.00 95.75 87 GLN A CA 1
ATOM 629 C C . GLN A 1 87 ? -0.248 -0.696 -9.319 1.00 95.75 87 GLN A C 1
ATOM 631 O O . GLN A 1 87 ? 0.325 -0.659 -10.403 1.00 95.75 87 GLN A O 1
ATOM 636 N N . HIS A 1 88 ? 0.391 -0.697 -8.152 1.00 94.69 88 HIS A N 1
ATOM 637 C CA . HIS A 1 88 ? 1.838 -0.579 -8.034 1.00 94.69 88 HIS A CA 1
ATOM 638 C C . HIS A 1 88 ? 2.570 -1.646 -8.859 1.00 94.69 88 HIS A C 1
ATOM 640 O O . HIS A 1 88 ? 3.480 -1.330 -9.618 1.00 94.69 88 HIS A O 1
ATOM 646 N N . ASN A 1 89 ? 2.120 -2.903 -8.797 1.00 94.12 89 ASN A N 1
ATOM 647 C CA . ASN A 1 89 ? 2.717 -3.978 -9.590 1.00 94.12 89 ASN A CA 1
ATOM 648 C C . ASN A 1 89 ? 2.606 -3.731 -11.102 1.00 94.12 89 ASN A C 1
ATOM 650 O O . ASN A 1 89 ? 3.540 -4.049 -11.833 1.00 94.12 89 ASN A O 1
ATOM 654 N N . ARG A 1 90 ? 1.488 -3.172 -11.588 1.00 93.25 90 ARG A N 1
ATOM 655 C CA . ARG A 1 90 ? 1.353 -2.820 -13.011 1.00 93.25 90 ARG A CA 1
ATOM 656 C C . ARG A 1 90 ? 2.321 -1.709 -13.398 1.00 93.25 90 ARG A C 1
ATOM 658 O O . ARG A 1 90 ? 3.016 -1.858 -14.393 1.00 93.25 90 ARG A O 1
ATOM 665 N N . GLU A 1 91 ? 2.407 -0.657 -12.590 1.00 93.50 91 GLU A N 1
ATOM 666 C CA . GLU A 1 91 ? 3.309 0.475 -12.834 1.00 93.50 91 GLU A CA 1
ATOM 667 C C . GLU A 1 91 ? 4.779 0.032 -12.876 1.00 93.50 91 GLU A C 1
ATOM 669 O O . GLU A 1 91 ? 5.516 0.422 -13.780 1.00 93.50 91 GLU A O 1
ATOM 674 N N . VAL A 1 92 ? 5.200 -0.841 -11.953 1.00 91.75 92 VAL A N 1
ATOM 675 C CA . VAL A 1 92 ? 6.558 -1.409 -11.948 1.00 91.75 92 VAL A CA 1
ATOM 676 C C . VAL A 1 92 ? 6.818 -2.225 -13.213 1.00 91.75 92 VAL A C 1
ATOM 678 O O . VAL A 1 92 ? 7.830 -2.010 -13.874 1.00 91.75 92 VAL A O 1
ATOM 681 N N . LEU A 1 93 ? 5.897 -3.116 -13.598 1.00 91.25 93 LEU A N 1
ATOM 682 C CA . LEU A 1 93 ? 6.054 -3.937 -14.803 1.00 91.25 93 LEU A CA 1
ATOM 683 C C . LEU A 1 93 ? 6.089 -3.094 -16.087 1.00 91.25 93 LEU A C 1
ATOM 685 O O . LEU A 1 93 ? 6.882 -3.370 -16.988 1.00 91.25 93 LEU A O 1
ATOM 689 N N . GLU A 1 94 ? 5.250 -2.062 -16.183 1.00 92.12 94 GLU A N 1
ATOM 690 C CA . GLU A 1 94 ? 5.241 -1.124 -17.311 1.00 92.12 94 GLU A CA 1
ATOM 691 C C . GLU A 1 94 ? 6.548 -0.325 -17.395 1.00 92.12 94 GLU A C 1
ATOM 693 O O . GLU A 1 94 ? 7.111 -0.160 -18.487 1.00 92.12 94 GLU A O 1
ATOM 698 N N . ASN A 1 95 ? 7.064 0.129 -16.250 1.00 91.62 95 ASN A N 1
ATOM 699 C CA . ASN A 1 95 ? 8.334 0.838 -16.168 1.00 91.62 95 ASN A CA 1
ATOM 700 C C . ASN A 1 95 ? 9.515 -0.068 -16.546 1.00 91.62 95 ASN A C 1
ATOM 702 O O . ASN A 1 95 ? 10.335 0.318 -17.378 1.00 91.62 95 ASN A O 1
ATOM 706 N N . ASP A 1 96 ? 9.564 -1.294 -16.023 1.00 91.88 96 ASP A N 1
ATOM 707 C CA . ASP A 1 96 ? 10.606 -2.272 -16.345 1.00 91.88 96 ASP A CA 1
ATOM 708 C C . ASP A 1 96 ? 10.605 -2.620 -17.836 1.00 91.88 96 ASP A C 1
ATOM 710 O O . ASP A 1 96 ? 11.655 -2.609 -18.482 1.00 91.88 96 ASP A O 1
ATOM 714 N N . ALA A 1 97 ? 9.429 -2.861 -18.422 1.00 91.69 97 ALA A N 1
ATOM 715 C CA . ALA A 1 97 ? 9.308 -3.126 -19.852 1.00 91.69 97 ALA A CA 1
ATOM 716 C C . ALA A 1 97 ? 9.788 -1.932 -20.693 1.00 91.69 97 ALA A C 1
ATOM 718 O O . ALA A 1 97 ? 10.463 -2.112 -21.709 1.00 91.69 97 ALA A O 1
ATOM 719 N N . THR A 1 98 ? 9.472 -0.708 -20.267 1.00 93.44 98 THR A N 1
ATOM 720 C CA . THR A 1 98 ? 9.932 0.519 -20.928 1.00 93.44 98 THR A CA 1
ATOM 721 C C . THR A 1 98 ? 11.447 0.677 -20.823 1.00 93.44 98 THR A C 1
ATOM 723 O O . THR A 1 98 ? 12.100 0.953 -21.829 1.00 93.44 98 THR A O 1
ATOM 726 N N . PHE A 1 99 ? 12.023 0.432 -19.647 1.00 92.38 99 PHE A N 1
ATOM 727 C CA . PHE A 1 99 ? 13.466 0.474 -19.429 1.00 92.38 99 PHE A CA 1
ATOM 728 C C . PHE A 1 99 ? 14.208 -0.574 -20.270 1.00 92.38 99 PHE A C 1
ATOM 730 O O . PHE A 1 99 ? 15.222 -0.262 -20.897 1.00 92.38 99 PHE A O 1
ATOM 737 N N . ILE A 1 100 ? 13.685 -1.804 -20.345 1.00 94.12 100 ILE A N 1
ATOM 738 C CA . ILE A 1 100 ? 14.247 -2.867 -21.189 1.00 94.12 100 ILE A CA 1
ATOM 739 C C . ILE A 1 100 ? 14.247 -2.436 -22.660 1.00 94.12 100 ILE A C 1
ATOM 741 O O . ILE A 1 100 ? 15.305 -2.499 -23.291 1.00 94.12 100 ILE A O 1
ATOM 745 N N . ARG A 1 101 ? 13.120 -1.922 -23.179 1.00 93.50 101 ARG A N 1
ATOM 746 C CA . ARG A 1 101 ? 13.034 -1.417 -24.562 1.00 93.50 101 ARG A CA 1
ATOM 747 C C . ARG A 1 101 ? 14.030 -0.290 -24.825 1.00 93.50 101 ARG A C 1
ATOM 749 O O . ARG A 1 101 ? 14.746 -0.340 -25.818 1.00 93.50 101 ARG A O 1
ATOM 756 N N . GLN A 1 102 ? 14.148 0.686 -23.921 1.00 94.44 102 GLN A N 1
ATOM 757 C CA . GLN A 1 102 ? 15.127 1.777 -24.051 1.00 94.44 102 GLN A CA 1
ATOM 758 C C . GLN A 1 102 ? 16.568 1.257 -24.108 1.00 94.44 102 GLN A C 1
ATOM 760 O O . GLN A 1 102 ? 17.369 1.711 -24.928 1.00 94.44 102 GLN A O 1
ATOM 765 N N . ARG A 1 103 ? 16.908 0.281 -23.259 1.00 96.06 103 ARG A N 1
ATOM 766 C CA . ARG A 1 103 ? 18.242 -0.327 -23.232 1.00 96.06 103 ARG A CA 1
ATOM 767 C C . ARG A 1 103 ? 18.554 -1.066 -24.532 1.00 96.06 103 ARG A C 1
ATOM 769 O O . ARG A 1 103 ? 19.667 -0.950 -25.046 1.00 96.06 103 ARG A O 1
ATOM 776 N N . GLU A 1 104 ? 17.598 -1.824 -25.058 1.00 97.06 104 GLU A N 1
ATOM 777 C CA . GLU A 1 104 ? 17.741 -2.545 -26.328 1.00 97.06 104 GLU A CA 1
ATOM 778 C C . GLU A 1 104 ? 17.858 -1.584 -27.512 1.00 97.06 104 GLU A C 1
ATOM 780 O O . GLU A 1 104 ? 18.765 -1.729 -28.334 1.00 97.06 104 GLU A O 1
ATOM 785 N N . ALA A 1 105 ? 17.018 -0.552 -27.545 1.00 96.88 105 ALA A N 1
ATOM 786 C CA . ALA A 1 105 ? 17.052 0.509 -28.540 1.00 96.88 105 ALA A CA 1
ATOM 787 C C . ALA A 1 105 ? 18.412 1.229 -28.566 1.00 96.88 105 ALA A C 1
ATOM 789 O O . ALA A 1 105 ? 19.032 1.379 -29.623 1.00 96.88 105 ALA A O 1
ATOM 790 N N . TYR A 1 106 ? 18.948 1.577 -27.391 1.00 95.88 106 TYR A N 1
ATOM 791 C CA . TYR A 1 106 ? 20.298 2.127 -27.260 1.00 95.88 106 TYR A CA 1
ATOM 792 C C . TYR A 1 106 ? 21.372 1.150 -27.756 1.00 95.88 106 TYR A C 1
ATOM 794 O O . TYR A 1 106 ? 22.277 1.537 -28.499 1.00 95.88 106 TYR A O 1
ATOM 802 N N . ALA A 1 107 ? 21.281 -0.132 -27.391 1.00 97.31 107 ALA A N 1
ATOM 803 C CA . ALA A 1 107 ? 22.238 -1.144 -27.830 1.00 97.31 107 ALA A CA 1
ATOM 804 C C . ALA A 1 107 ? 22.242 -1.321 -29.360 1.00 97.31 107 ALA A C 1
ATOM 806 O O . ALA A 1 107 ? 23.321 -1.442 -29.953 1.00 97.31 107 ALA A O 1
ATOM 807 N N . MET A 1 108 ? 21.070 -1.289 -30.002 1.00 97.50 108 MET A N 1
ATOM 808 C CA . MET A 1 108 ? 20.940 -1.335 -31.461 1.00 97.50 108 MET A CA 1
ATOM 809 C C . MET A 1 108 ? 21.517 -0.085 -32.127 1.00 97.50 108 MET A C 1
ATOM 811 O O . MET A 1 108 ? 22.345 -0.215 -33.030 1.00 97.50 108 MET A O 1
ATOM 815 N N . ALA A 1 109 ? 21.188 1.108 -31.627 1.00 97.75 109 ALA A N 1
ATOM 816 C CA . ALA A 1 109 ? 21.767 2.355 -32.123 1.00 97.75 109 ALA A CA 1
ATOM 817 C C . ALA A 1 109 ? 23.303 2.345 -32.030 1.00 97.75 109 ALA A C 1
ATOM 819 O O . ALA A 1 109 ? 23.997 2.682 -32.991 1.00 97.75 109 ALA A O 1
ATOM 820 N N . MET A 1 110 ? 23.857 1.865 -30.912 1.00 97.06 110 MET A N 1
ATOM 821 C CA . MET A 1 110 ? 25.305 1.743 -30.732 1.00 97.06 110 MET A CA 1
ATOM 822 C C . MET A 1 110 ? 25.941 0.694 -31.647 1.00 97.06 1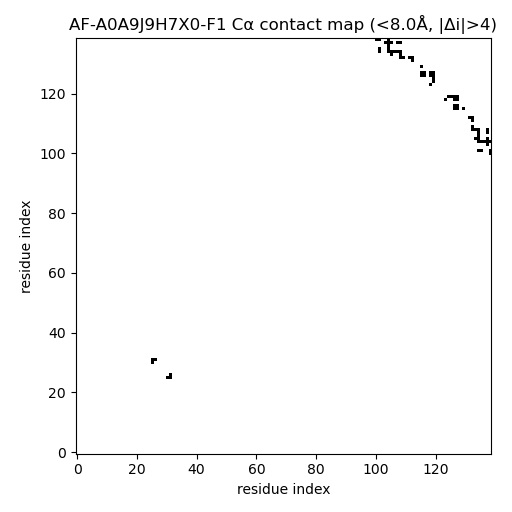10 MET A C 1
ATOM 824 O O . MET A 1 110 ? 27.079 0.874 -32.086 1.00 97.06 110 MET A O 1
ATOM 828 N N . ARG A 1 111 ? 25.248 -0.411 -31.943 1.00 97.50 111 ARG A N 1
ATOM 829 C CA . ARG A 1 111 ? 25.707 -1.403 -32.926 1.00 97.50 111 ARG A CA 1
ATOM 830 C C . ARG A 1 111 ? 25.815 -0.767 -34.311 1.00 97.50 111 ARG A C 1
ATOM 832 O O . ARG A 1 111 ? 26.867 -0.879 -34.942 1.00 97.50 111 ARG A O 1
ATOM 839 N N . ASP A 1 112 ? 24.773 -0.069 -34.745 1.00 96.94 112 ASP A N 1
ATOM 840 C CA . ASP A 1 112 ? 24.714 0.523 -36.081 1.00 96.94 112 ASP A CA 1
ATOM 841 C C . ASP A 1 112 ? 25.700 1.691 -36.205 1.00 96.94 112 ASP A C 1
ATOM 843 O O . ASP A 1 112 ? 26.389 1.816 -37.217 1.00 96.94 112 ASP A O 1
ATOM 847 N N . TRP A 1 113 ? 25.893 2.465 -35.135 1.00 96.31 113 TRP A N 1
ATOM 848 C CA . TRP A 1 113 ? 26.932 3.492 -35.071 1.00 96.31 113 TRP A CA 1
ATOM 849 C C . TRP A 1 113 ? 28.336 2.893 -35.231 1.00 96.31 113 TRP A C 1
ATOM 851 O O . TRP A 1 113 ? 29.126 3.374 -36.045 1.00 96.31 113 TRP A O 1
ATOM 861 N N . ARG A 1 114 ? 28.654 1.798 -34.521 1.00 97.81 114 ARG A N 1
ATOM 862 C CA . ARG A 1 114 ? 29.951 1.108 -34.672 1.00 97.81 114 ARG A CA 1
ATOM 863 C C . ARG A 1 114 ? 30.160 0.611 -36.104 1.00 97.81 114 ARG A C 1
ATOM 865 O O . ARG A 1 114 ? 31.274 0.720 -36.619 1.00 97.81 114 ARG A O 1
ATOM 872 N N . ALA A 1 115 ? 29.113 0.101 -36.756 1.00 96.50 115 ALA A N 1
ATOM 873 C CA . ALA A 1 115 ? 29.172 -0.318 -38.156 1.00 96.50 115 ALA A CA 1
ATOM 874 C C . ALA A 1 115 ? 29.430 0.867 -39.105 1.00 96.50 115 ALA A C 1
ATOM 876 O O . ALA A 1 115 ? 30.308 0.777 -39.968 1.00 96.50 115 ALA A O 1
ATOM 877 N N . GLN A 1 116 ? 28.745 1.999 -38.910 1.00 96.00 116 GLN A N 1
ATOM 878 C CA . GLN A 1 116 ? 28.975 3.227 -39.681 1.00 96.00 116 GLN A CA 1
ATOM 879 C C . GLN A 1 116 ? 30.407 3.743 -39.520 1.00 96.00 116 GLN A C 1
ATOM 881 O O . GLN A 1 116 ? 31.081 4.012 -40.515 1.00 96.00 116 GLN A O 1
ATOM 886 N N . VAL A 1 117 ? 30.919 3.798 -38.285 1.00 97.00 117 VAL A N 1
ATOM 887 C CA . VAL A 1 117 ? 32.305 4.204 -38.002 1.00 97.00 117 VAL A CA 1
ATOM 888 C C . VAL A 1 117 ? 33.303 3.263 -38.678 1.00 97.00 117 VAL A C 1
ATOM 890 O O . VAL A 1 117 ? 34.279 3.727 -39.270 1.00 97.00 117 VAL A O 1
ATOM 893 N N . ALA A 1 118 ? 33.071 1.948 -38.632 1.00 97.69 118 ALA A N 1
ATOM 894 C CA . ALA A 1 118 ? 33.932 0.973 -39.296 1.00 97.69 118 ALA A CA 1
ATOM 895 C C . ALA A 1 118 ? 33.953 1.161 -40.825 1.00 97.69 118 ALA A C 1
ATOM 897 O O . ALA A 1 118 ? 35.024 1.110 -41.431 1.00 97.69 118 ALA A O 1
ATOM 898 N N . MET A 1 119 ? 32.801 1.424 -41.448 1.00 96.25 119 MET A N 1
ATOM 899 C CA . MET A 1 119 ? 32.706 1.700 -42.887 1.00 96.25 119 MET A CA 1
ATOM 900 C C . MET A 1 119 ? 33.350 3.036 -43.262 1.00 96.25 119 MET A C 1
ATOM 902 O O . MET A 1 119 ? 34.105 3.104 -44.231 1.00 96.25 119 MET A O 1
ATOM 906 N N . CYS A 1 120 ? 33.139 4.077 -42.459 1.00 96.69 120 CYS A N 1
ATOM 907 C CA . CYS A 1 120 ? 33.791 5.365 -42.660 1.00 96.69 120 CYS A CA 1
ATOM 908 C C . CYS A 1 120 ? 35.325 5.229 -42.619 1.00 96.69 120 CYS A C 1
ATOM 910 O O . CYS A 1 120 ? 36.013 5.688 -43.530 1.00 96.69 120 CYS A O 1
ATOM 912 N N . LYS A 1 121 ? 35.870 4.492 -41.638 1.00 96.31 121 LYS A N 1
ATOM 913 C CA . LYS A 1 121 ? 37.315 4.205 -41.535 1.00 96.31 121 LYS A CA 1
ATOM 914 C C . LYS A 1 121 ? 37.878 3.412 -42.719 1.00 96.31 121 LYS A C 1
ATOM 916 O O . LYS A 1 121 ? 39.066 3.516 -42.999 1.00 96.31 121 LYS A O 1
ATOM 921 N N . ARG A 1 122 ? 37.046 2.638 -43.422 1.00 96.94 122 ARG A N 1
ATOM 922 C CA . ARG A 1 122 ? 37.416 1.919 -44.656 1.00 96.94 122 ARG A CA 1
ATOM 923 C C . ARG A 1 122 ? 37.378 2.803 -45.912 1.00 96.94 122 ARG A C 1
ATOM 925 O O . ARG A 1 122 ? 37.640 2.301 -46.998 1.00 96.94 122 ARG A O 1
ATOM 932 N N . GLY A 1 123 ? 37.063 4.093 -45.778 1.00 96.00 123 GLY A N 1
ATOM 933 C CA . GLY A 1 123 ? 37.067 5.065 -46.876 1.00 96.00 123 GLY A CA 1
ATOM 934 C C . GLY A 1 123 ? 35.708 5.286 -47.547 1.00 96.00 123 GLY A C 1
ATOM 935 O O . GLY A 1 123 ? 35.617 6.073 -48.489 1.00 96.00 123 GLY A O 1
ATOM 936 N N . TYR A 1 124 ? 34.632 4.652 -47.067 1.00 96.62 124 TYR A N 1
ATOM 937 C CA . TYR A 1 124 ? 33.288 4.882 -47.599 1.00 96.62 124 TYR A CA 1
ATOM 938 C C . TYR A 1 124 ? 32.751 6.241 -47.131 1.00 96.62 124 TYR A C 1
ATOM 940 O O . TYR A 1 124 ? 32.143 6.352 -46.066 1.00 96.62 124 TYR A O 1
ATOM 948 N N . GLN A 1 125 ? 32.946 7.287 -47.943 1.00 94.31 125 GLN A N 1
ATOM 949 C CA . GLN A 1 125 ? 32.509 8.647 -47.600 1.00 94.31 125 GLN A CA 1
ATOM 950 C C . GLN A 1 125 ? 30.999 8.772 -47.362 1.00 94.31 125 GLN A C 1
ATOM 952 O O . GLN A 1 125 ? 30.579 9.623 -46.581 1.00 94.31 125 GLN A O 1
ATOM 957 N N . SER A 1 126 ? 30.181 7.932 -48.005 1.00 94.44 126 SER A N 1
ATOM 958 C CA . SER A 1 126 ? 28.737 7.880 -47.753 1.00 94.44 126 SER A CA 1
ATOM 959 C C . SER A 1 126 ? 28.430 7.508 -46.302 1.00 94.44 126 SER A C 1
ATOM 961 O O . SER A 1 126 ? 27.587 8.149 -45.687 1.00 94.44 126 SER A O 1
ATOM 963 N N . ALA A 1 127 ? 29.164 6.551 -45.724 1.00 93.88 127 ALA A N 1
ATOM 964 C CA . ALA A 1 127 ? 29.001 6.148 -44.330 1.00 93.88 127 ALA A CA 1
ATOM 965 C C . ALA A 1 127 ? 29.465 7.230 -43.342 1.00 93.88 127 ALA A C 1
ATOM 967 O O . ALA A 1 127 ? 28.883 7.361 -42.274 1.00 93.88 127 ALA A O 1
ATOM 968 N N . CYS A 1 128 ? 30.470 8.037 -43.701 1.00 93.56 128 CYS A N 1
ATOM 969 C CA . CYS A 1 128 ? 30.925 9.160 -42.871 1.00 93.56 128 CYS A CA 1
ATOM 970 C C . CYS A 1 128 ? 29.915 10.318 -42.792 1.00 93.56 128 CYS A C 1
ATOM 972 O O . CYS A 1 128 ? 29.985 11.119 -41.866 1.00 93.56 128 CYS A O 1
ATOM 974 N N . LYS A 1 129 ? 29.028 10.447 -43.789 1.00 95.31 129 LYS A N 1
ATOM 975 C CA . LYS A 1 129 ? 28.015 11.514 -43.875 1.00 95.31 129 LYS A CA 1
ATOM 976 C C . LYS A 1 129 ? 26.652 11.088 -43.325 1.00 95.31 129 LYS A C 1
ATOM 978 O O . LYS A 1 129 ? 25.730 11.900 -43.323 1.00 95.31 129 LYS A O 1
ATOM 983 N N . LEU A 1 130 ? 26.507 9.829 -42.906 1.00 94.25 130 LEU A N 1
ATOM 984 C CA . LEU A 1 130 ? 25.278 9.362 -42.276 1.00 94.25 130 LEU A CA 1
ATOM 985 C C . LEU A 1 130 ? 25.091 10.044 -40.913 1.00 94.25 130 LEU A C 1
ATOM 987 O O . LEU A 1 130 ? 26.071 10.274 -40.201 1.00 94.25 130 LEU A O 1
ATOM 991 N N . PRO A 1 131 ? 23.844 10.366 -40.534 1.00 94.56 131 PRO A N 1
ATOM 992 C CA . PRO A 1 131 ? 23.558 10.847 -39.195 1.00 94.56 131 PRO A CA 1
ATOM 993 C C . PRO A 1 131 ? 23.799 9.737 -38.167 1.00 94.56 131 PRO A C 1
ATOM 995 O O . PRO A 1 131 ? 23.553 8.555 -38.430 1.00 94.56 131 PRO A O 1
ATOM 998 N N . THR A 1 132 ? 24.237 10.129 -36.969 1.00 93.50 132 THR A N 1
ATOM 999 C CA . THR A 1 132 ? 24.344 9.218 -35.826 1.00 93.50 132 THR A CA 1
ATOM 1000 C C . THR A 1 132 ? 22.992 8.538 -35.580 1.00 93.50 132 THR A C 1
ATOM 1002 O O . THR A 1 132 ? 21.986 9.243 -35.489 1.00 93.50 132 THR A O 1
ATOM 1005 N N . PRO A 1 133 ? 22.941 7.198 -35.454 1.00 95.69 133 PRO A N 1
ATOM 1006 C CA . PRO A 1 133 ? 21.722 6.493 -35.078 1.00 95.69 133 PRO A CA 1
ATOM 1007 C C . PRO A 1 133 ? 21.126 7.034 -33.782 1.00 95.69 133 PRO A C 1
ATOM 1009 O O . PRO A 1 133 ? 21.795 7.049 -32.750 1.00 95.69 133 PRO A O 1
ATOM 1012 N N . ASP A 1 134 ? 19.864 7.442 -33.844 1.00 94.88 134 ASP A N 1
ATOM 1013 C CA . ASP A 1 134 ? 19.090 7.850 -32.676 1.00 94.88 134 ASP A CA 1
ATOM 1014 C C . ASP A 1 134 ? 18.419 6.613 -32.052 1.00 94.88 134 ASP A C 1
ATOM 1016 O O . ASP A 1 134 ? 17.639 5.951 -32.746 1.00 94.88 134 ASP A O 1
ATOM 1020 N N . PRO A 1 135 ? 18.693 6.282 -30.774 1.00 94.06 135 PRO A N 1
ATOM 1021 C CA . PRO A 1 135 ? 17.993 5.229 -30.043 1.00 94.06 135 PRO A CA 1
ATOM 1022 C C . PRO A 1 135 ? 16.466 5.314 -30.128 1.00 94.06 135 PRO A C 1
ATOM 1024 O O . PRO A 1 135 ? 15.820 4.275 -30.160 1.00 94.06 135 PRO A O 1
ATOM 1027 N N . MET A 1 136 ? 15.873 6.508 -30.224 1.00 91.44 136 MET A N 1
ATOM 1028 C CA . MET A 1 136 ? 14.413 6.656 -30.305 1.00 91.44 136 MET A CA 1
ATOM 1029 C C . MET A 1 136 ? 13.809 6.025 -31.568 1.00 91.44 136 MET A C 1
ATOM 1031 O O . MET A 1 136 ? 12.642 5.651 -31.558 1.00 91.44 136 MET A O 1
ATOM 1035 N N . ASN A 1 137 ? 14.600 5.826 -32.628 1.00 93.75 137 ASN A N 1
ATOM 1036 C CA . ASN A 1 137 ? 14.151 5.151 -33.852 1.00 93.75 137 ASN A CA 1
ATOM 1037 C C . ASN A 1 137 ? 14.099 3.616 -33.729 1.00 93.75 137 ASN A C 1
ATOM 1039 O O . ASN A 1 137 ? 13.696 2.945 -34.677 1.00 93.75 137 ASN A O 1
ATOM 1043 N N . TYR A 1 138 ? 14.546 3.058 -32.601 1.00 90.12 138 TYR A N 1
ATOM 1044 C CA . TYR A 1 138 ? 14.593 1.617 -32.329 1.00 90.12 138 TYR A CA 1
ATOM 1045 C C . TYR A 1 138 ? 13.633 1.187 -31.208 1.00 90.12 138 TYR A C 1
ATOM 1047 O O . TYR A 1 138 ? 13.691 0.034 -30.776 1.00 90.12 138 TYR A O 1
ATOM 1055 N N . MET A 1 139 ? 12.827 2.123 -30.698 1.00 82.81 139 MET A N 1
ATOM 1056 C CA . MET A 1 139 ? 11.860 1.899 -29.619 1.00 82.81 139 MET A CA 1
ATOM 1057 C C . MET A 1 139 ? 10.508 1.397 -30.115 1.00 82.81 139 MET A C 1
ATOM 1059 O O . MET A 1 139 ? 10.134 1.715 -31.265 1.00 82.81 139 MET A O 1
#

Organism: Rhizorhabdus wittichii (strain DSM 6014 / CCUG 31198 / JCM 15750 / NBRC 105917 / EY 4224 / RW1) (NCBI:txid392499)

Secondary structure (DSSP, 8-state):
-----------------S-S--PPP--SHHHHHHHHHHHHHHHHHHHHHHHHHHHHHHHHHHHHHHHHHHHHHHHHHHHHHHHHHHHHHHHHHHHHHHHHHHHHHHHHHHHHHHHHHHHHHTT-HHHHTSPPPPGGGG-